Protein AF-A0A938H017-F1 (afdb_monomer)

pLDDT: mean 84.35, std 8.73, range [51.75, 94.75]

Structure (mmCIF, N/CA/C/O backbone):
data_AF-A0A938H017-F1
#
_entry.id   AF-A0A938H017-F1
#
loop_
_atom_site.group_PDB
_atom_site.id
_atom_site.type_symbol
_atom_site.label_atom_id
_atom_site.label_alt_id
_atom_site.label_comp_id
_atom_site.label_asym_id
_atom_site.label_entity_id
_atom_site.label_seq_id
_atom_site.pdbx_PDB_ins_code
_atom_site.Cartn_x
_atom_site.Cartn_y
_atom_site.Cartn_z
_atom_site.occupancy
_atom_site.B_iso_or_equiv
_atom_site.auth_seq_id
_atom_site.auth_comp_id
_atom_site.auth_asym_id
_atom_site.auth_atom_id
_atom_site.pdbx_PDB_model_num
ATOM 1 N N . PRO A 1 1 ? 27.126 16.428 -21.044 1.00 63.72 1 PRO A N 1
ATOM 2 C CA . PRO A 1 1 ? 25.720 16.793 -20.772 1.00 63.72 1 PRO A CA 1
ATOM 3 C C . PRO A 1 1 ? 25.574 18.298 -20.511 1.00 63.72 1 PRO A C 1
ATOM 5 O O . PRO A 1 1 ? 26.243 18.840 -19.631 1.00 63.72 1 PRO A O 1
ATOM 8 N N . THR A 1 2 ? 24.755 18.976 -21.312 1.00 86.12 2 THR A N 1
ATOM 9 C CA . THR A 1 2 ? 24.422 20.394 -21.089 1.00 86.12 2 THR A CA 1
ATOM 10 C C . THR A 1 2 ? 23.449 20.538 -19.906 1.00 86.12 2 THR A C 1
ATOM 12 O O . THR A 1 2 ? 22.691 19.618 -19.603 1.00 86.12 2 THR A O 1
ATOM 15 N N . PHE A 1 3 ? 23.451 21.684 -19.212 1.00 82.56 3 PHE A N 1
ATOM 16 C CA . PHE A 1 3 ? 22.559 21.943 -18.061 1.00 82.56 3 PHE A CA 1
ATOM 17 C C . PHE A 1 3 ? 21.063 21.745 -18.396 1.00 82.56 3 PHE A C 1
ATOM 19 O O . PHE A 1 3 ? 20.267 21.275 -17.576 1.00 82.56 3 PHE A O 1
ATOM 26 N N . TRP A 1 4 ? 20.677 22.061 -19.634 1.00 87.12 4 TRP A N 1
ATOM 27 C CA . TRP A 1 4 ? 19.317 21.867 -20.130 1.00 87.12 4 TRP A CA 1
ATOM 28 C C . TRP A 1 4 ? 18.974 20.382 -20.305 1.00 87.12 4 TRP A C 1
ATOM 30 O O . TRP A 1 4 ? 17.926 19.945 -19.833 1.00 87.12 4 TRP A O 1
ATOM 40 N N . GLU A 1 5 ? 19.876 19.575 -20.872 1.00 83.12 5 GLU A N 1
ATOM 41 C CA . GLU A 1 5 ? 19.695 18.117 -20.984 1.00 83.12 5 GLU A CA 1
ATOM 42 C C . GLU A 1 5 ? 19.515 17.457 -19.617 1.00 83.12 5 GLU A C 1
ATOM 44 O O . GLU A 1 5 ? 18.614 16.638 -19.439 1.00 83.12 5 GLU A O 1
ATOM 49 N N . THR A 1 6 ? 20.325 17.837 -18.624 1.00 85.75 6 THR A N 1
ATOM 50 C CA . THR A 1 6 ? 20.194 17.279 -17.271 1.00 85.75 6 THR A CA 1
ATOM 51 C C . THR A 1 6 ? 18.856 17.641 -16.641 1.00 85.75 6 THR A C 1
ATOM 53 O O . THR A 1 6 ? 18.246 16.802 -15.986 1.00 85.75 6 THR A O 1
ATOM 56 N N . THR A 1 7 ? 18.357 18.854 -16.880 1.00 87.81 7 THR A N 1
ATOM 57 C CA . THR A 1 7 ? 17.052 19.293 -16.370 1.00 87.81 7 THR A CA 1
ATOM 58 C C . THR A 1 7 ? 15.905 18.509 -17.012 1.00 87.81 7 THR A C 1
ATOM 60 O O . THR A 1 7 ? 14.997 18.063 -16.309 1.00 87.81 7 THR A O 1
ATOM 63 N N . HIS A 1 8 ? 15.963 18.260 -18.324 1.00 89.25 8 HIS A N 1
ATOM 64 C CA . HIS A 1 8 ? 14.980 17.420 -19.012 1.00 89.25 8 HIS A CA 1
ATOM 65 C C . HIS A 1 8 ? 15.000 15.970 -18.510 1.00 89.25 8 HIS A C 1
ATOM 67 O O . HIS A 1 8 ? 13.936 15.403 -18.260 1.00 89.25 8 HIS A O 1
ATOM 73 N N . LEU A 1 9 ? 16.187 15.395 -18.295 1.00 87.50 9 LEU A N 1
ATOM 74 C CA . LEU A 1 9 ? 16.338 14.051 -17.728 1.00 87.50 9 LEU A CA 1
ATOM 75 C C . LEU A 1 9 ? 15.754 13.976 -16.314 1.00 87.50 9 LEU A C 1
ATOM 77 O O . LEU A 1 9 ? 14.967 13.079 -16.016 1.00 87.50 9 LEU A O 1
ATOM 81 N N . LEU A 1 10 ? 16.088 14.940 -15.452 1.00 89.25 10 LEU A N 1
ATOM 82 C CA . LEU A 1 10 ? 15.548 15.019 -14.094 1.00 89.25 10 LEU A CA 1
ATOM 83 C C . LEU A 1 10 ? 14.021 15.111 -14.112 1.00 89.25 10 LEU A C 1
ATOM 85 O O . LEU A 1 10 ? 13.357 14.410 -13.350 1.00 89.25 10 LEU A O 1
ATOM 89 N N . MET A 1 11 ? 13.453 15.928 -14.999 1.00 91.69 11 MET A N 1
ATOM 90 C CA . MET A 1 11 ? 12.004 16.056 -15.140 1.00 91.69 11 MET A CA 1
ATOM 91 C C . MET A 1 11 ? 11.355 14.729 -15.552 1.00 91.69 11 MET A C 1
ATOM 93 O O . MET A 1 11 ? 10.377 14.320 -14.932 1.00 91.69 11 MET A O 1
ATOM 97 N N . GLN A 1 12 ? 11.914 14.023 -16.540 1.00 90.81 12 GLN A N 1
ATOM 98 C CA . GLN A 1 12 ? 11.402 12.725 -16.996 1.00 90.81 12 GLN A CA 1
ATOM 99 C C . GLN A 1 12 ? 11.423 11.670 -15.886 1.00 90.81 12 GLN A C 1
ATOM 101 O O . GLN A 1 12 ? 10.422 10.985 -15.681 1.00 90.81 12 GLN A O 1
ATOM 106 N N . TRP A 1 13 ? 12.522 11.568 -15.134 1.00 90.12 13 TRP A N 1
ATOM 107 C CA . TRP A 1 13 ? 12.627 10.620 -14.023 1.00 90.12 13 TRP A CA 1
ATOM 108 C C . TRP A 1 13 ? 11.668 10.951 -12.879 1.00 90.12 13 TRP A C 1
ATOM 110 O O . TRP A 1 13 ? 11.026 10.046 -12.355 1.00 90.12 13 TRP A O 1
ATOM 120 N N . ASN A 1 14 ? 11.501 12.229 -12.523 1.00 91.38 14 ASN A N 1
ATOM 121 C CA . ASN A 1 14 ? 10.516 12.632 -11.513 1.00 91.38 14 ASN A CA 1
ATOM 122 C C . ASN A 1 14 ? 9.086 12.313 -11.959 1.00 91.38 14 ASN A C 1
ATOM 124 O O . ASN A 1 14 ? 8.296 11.805 -11.165 1.00 91.38 14 ASN A O 1
ATOM 128 N N . LEU A 1 15 ? 8.763 12.556 -13.232 1.00 90.50 15 LEU A N 1
ATOM 129 C CA . LEU A 1 15 ? 7.455 12.214 -13.782 1.00 90.50 15 LEU A CA 1
ATOM 130 C C . LEU A 1 15 ? 7.226 10.698 -13.744 1.00 90.50 15 LEU A C 1
ATOM 132 O O . LEU A 1 15 ? 6.180 10.251 -13.283 1.00 90.50 15 LEU A O 1
ATOM 136 N N . ALA A 1 16 ? 8.217 9.912 -14.174 1.00 87.38 16 ALA A N 1
ATOM 137 C CA . ALA A 1 16 ? 8.165 8.454 -14.149 1.00 87.38 16 ALA A CA 1
ATOM 138 C C . ALA A 1 16 ? 7.993 7.916 -12.721 1.00 87.38 16 ALA A C 1
ATOM 140 O O . ALA A 1 16 ? 7.146 7.056 -12.497 1.00 87.38 16 ALA A O 1
ATOM 141 N N . MET A 1 17 ? 8.729 8.463 -11.749 1.00 85.19 17 MET A N 1
ATOM 142 C CA . MET A 1 17 ? 8.587 8.123 -10.330 1.00 85.19 17 MET A CA 1
ATOM 143 C C . MET A 1 17 ? 7.197 8.486 -9.800 1.00 85.19 17 MET A C 1
ATOM 145 O O . MET A 1 17 ? 6.584 7.677 -9.109 1.00 85.19 17 MET A O 1
ATOM 149 N N . GLY A 1 18 ? 6.663 9.658 -10.157 1.00 85.75 18 GLY A N 1
ATOM 150 C CA . GLY A 1 18 ? 5.314 10.080 -9.771 1.00 85.75 18 GLY A CA 1
ATOM 151 C C . GLY A 1 18 ? 4.221 9.177 -10.348 1.00 85.75 18 GLY A C 1
ATOM 152 O O . GLY A 1 18 ? 3.336 8.731 -9.621 1.00 85.75 18 GLY A O 1
ATOM 153 N N . LEU A 1 19 ? 4.314 8.843 -11.638 1.00 86.19 19 LEU A N 1
ATOM 154 C CA . LEU A 1 19 ? 3.422 7.892 -12.309 1.00 86.19 19 LEU A CA 1
ATOM 155 C C . LEU A 1 19 ? 3.517 6.496 -11.691 1.00 86.19 19 LEU A C 1
ATOM 157 O O . LEU A 1 19 ? 2.490 5.862 -11.450 1.00 86.19 19 LEU A O 1
ATOM 161 N N . PHE A 1 20 ? 4.730 6.035 -11.384 1.00 83.81 20 PHE A N 1
ATOM 162 C CA . PHE A 1 20 ? 4.934 4.768 -10.694 1.00 83.81 20 PHE A CA 1
ATOM 163 C C . PHE A 1 20 ? 4.302 4.804 -9.299 1.00 83.81 20 PHE A C 1
ATOM 165 O O . PHE A 1 20 ? 3.600 3.874 -8.931 1.00 83.81 20 PHE A O 1
ATOM 172 N N . ASN A 1 21 ? 4.423 5.902 -8.551 1.00 85.50 21 ASN A N 1
ATOM 173 C CA . ASN A 1 21 ? 3.788 6.020 -7.238 1.00 85.50 21 ASN A CA 1
ATOM 174 C C . ASN A 1 21 ? 2.255 6.012 -7.289 1.00 85.50 21 ASN A C 1
ATOM 176 O O . ASN A 1 21 ? 1.628 5.675 -6.291 1.00 85.50 21 ASN A O 1
ATOM 180 N N . LEU A 1 22 ? 1.643 6.349 -8.425 1.00 81.94 22 LEU A N 1
ATOM 181 C CA . LEU A 1 22 ? 0.192 6.307 -8.620 1.00 81.94 22 LEU A CA 1
ATOM 182 C C . LEU A 1 22 ? -0.333 4.935 -9.064 1.00 81.94 22 LEU A C 1
ATOM 184 O O . LEU A 1 22 ? -1.552 4.742 -9.094 1.00 81.94 22 LEU A O 1
ATOM 188 N N . LEU A 1 23 ? 0.537 3.969 -9.377 1.00 83.12 23 LEU A N 1
ATOM 189 C CA . LEU A 1 23 ? 0.086 2.617 -9.698 1.00 83.12 23 LEU A CA 1
ATOM 190 C C . LEU A 1 23 ? -0.650 2.004 -8.488 1.00 83.12 23 LEU A C 1
ATOM 192 O O . LEU A 1 23 ? -0.195 2.137 -7.348 1.00 83.12 23 LEU A O 1
ATOM 196 N N . PRO A 1 24 ? -1.776 1.303 -8.711 1.00 76.00 24 PRO A N 1
ATOM 197 C CA . PRO A 1 24 ? -2.608 0.756 -7.645 1.00 76.00 24 PRO A CA 1
ATOM 198 C C . PRO A 1 24 ? -2.011 -0.524 -7.033 1.00 76.00 24 PRO A C 1
ATOM 200 O O . PRO A 1 24 ? -2.600 -1.601 -7.105 1.00 76.00 24 PRO A O 1
ATOM 203 N N . ALA A 1 25 ? -0.841 -0.404 -6.408 1.00 79.25 25 ALA A N 1
ATOM 204 C CA . ALA A 1 25 ? -0.178 -1.455 -5.646 1.00 79.25 25 ALA A CA 1
ATOM 205 C C . ALA A 1 25 ? 0.314 -0.909 -4.298 1.00 79.25 25 ALA A C 1
ATOM 207 O O . ALA A 1 25 ? 0.814 0.207 -4.219 1.00 79.25 25 ALA A O 1
ATOM 208 N N . PHE A 1 26 ? 0.184 -1.689 -3.221 1.00 75.31 26 PHE A N 1
ATOM 209 C CA . PHE A 1 26 ? 0.907 -1.388 -1.979 1.00 75.31 26 PHE A CA 1
ATOM 210 C C . PHE A 1 26 ? 2.396 -1.695 -2.192 1.00 75.31 26 PHE A C 1
ATOM 212 O O . PHE A 1 26 ? 2.693 -2.686 -2.859 1.00 75.31 26 PHE A O 1
ATOM 219 N N . PRO A 1 27 ? 3.334 -0.905 -1.643 1.00 65.12 27 PRO A N 1
ATOM 220 C CA . PRO A 1 27 ? 3.180 0.201 -0.685 1.00 65.12 27 PRO A CA 1
ATOM 221 C C . PRO A 1 27 ? 2.983 1.593 -1.319 1.00 65.12 27 PRO A C 1
ATOM 223 O O . PRO A 1 27 ? 2.975 2.584 -0.591 1.00 65.12 27 PRO A O 1
ATOM 226 N N . MET A 1 28 ? 2.868 1.684 -2.645 1.00 80.44 28 MET A N 1
ATOM 227 C CA . MET A 1 28 ? 2.813 2.960 -3.357 1.00 80.44 28 MET A CA 1
ATOM 228 C C . MET A 1 28 ? 1.546 3.753 -3.017 1.00 80.44 28 MET A C 1
ATOM 230 O O . MET A 1 28 ? 0.506 3.196 -2.638 1.00 80.44 28 MET A O 1
ATOM 234 N N . ASP A 1 29 ? 1.626 5.074 -3.167 1.00 80.88 29 ASP A N 1
ATOM 235 C CA . ASP A 1 29 ? 0.525 5.984 -2.840 1.00 80.88 29 ASP A CA 1
ATOM 236 C C . ASP A 1 29 ? -0.756 5.657 -3.628 1.00 80.88 29 ASP A C 1
ATOM 238 O O . ASP A 1 29 ? -1.857 5.765 -3.090 1.00 80.88 29 ASP A O 1
ATOM 242 N N . GLY A 1 30 ? -0.638 5.129 -4.847 1.00 81.81 30 GLY A N 1
ATOM 243 C CA . GLY A 1 30 ? -1.745 4.645 -5.668 1.00 81.81 30 GLY A CA 1
ATOM 244 C C . GLY A 1 30 ? -2.554 3.525 -5.012 1.00 81.81 30 GLY A C 1
ATOM 245 O O . GLY A 1 30 ? -3.780 3.505 -5.128 1.00 81.81 30 GLY A O 1
ATOM 246 N N . GLY A 1 31 ? -1.922 2.633 -4.242 1.00 84.62 31 GLY A N 1
ATOM 247 C CA . GLY A 1 31 ? -2.627 1.619 -3.448 1.00 84.62 31 GLY A CA 1
ATOM 248 C C . GLY A 1 31 ? -3.455 2.232 -2.311 1.00 84.62 31 GLY A C 1
ATOM 249 O O . GLY A 1 31 ? -4.575 1.790 -2.032 1.00 84.62 31 GLY A O 1
ATOM 250 N N . ARG A 1 32 ? -2.945 3.302 -1.689 1.00 87.00 32 ARG A N 1
ATOM 251 C CA . ARG A 1 32 ? -3.651 4.058 -0.639 1.00 87.00 32 ARG A CA 1
ATOM 252 C C . ARG A 1 32 ? -4.816 4.856 -1.214 1.00 87.00 32 ARG A C 1
ATOM 254 O O . ARG A 1 32 ? -5.889 4.857 -0.611 1.00 87.00 32 ARG A O 1
ATOM 261 N N . ILE A 1 33 ? -4.622 5.468 -2.383 1.00 87.38 33 ILE A N 1
ATOM 262 C CA . ILE A 1 33 ? -5.664 6.177 -3.134 1.00 87.38 33 ILE A CA 1
ATOM 263 C C . ILE A 1 33 ? -6.765 5.197 -3.541 1.00 87.38 33 ILE A C 1
ATOM 265 O O . ILE A 1 33 ? -7.934 5.449 -3.257 1.00 87.38 33 ILE A O 1
ATOM 269 N N . LEU A 1 34 ? -6.410 4.043 -4.119 1.00 86.50 34 LEU A N 1
ATOM 270 C CA . LEU A 1 34 ? -7.387 3.021 -4.490 1.00 86.50 34 LEU A CA 1
ATOM 271 C C . LEU A 1 34 ? -8.190 2.560 -3.267 1.00 86.50 34 LEU A C 1
ATOM 273 O O . LEU A 1 34 ? -9.417 2.506 -3.321 1.00 86.50 34 LEU A O 1
ATOM 277 N N . ARG A 1 35 ? -7.524 2.287 -2.139 1.00 88.00 35 ARG A N 1
ATOM 278 C CA . ARG A 1 35 ? -8.203 1.943 -0.882 1.00 88.00 35 ARG A CA 1
ATOM 279 C C . ARG A 1 35 ? -9.161 3.045 -0.431 1.00 88.00 35 ARG A C 1
ATOM 281 O O . ARG A 1 35 ? -10.279 2.725 -0.042 1.00 88.00 35 ARG A O 1
ATOM 288 N N . ALA A 1 36 ? -8.743 4.309 -0.470 1.00 87.56 36 ALA A N 1
ATOM 289 C CA . ALA A 1 36 ? -9.580 5.437 -0.067 1.00 87.56 36 ALA A CA 1
ATOM 290 C C . ALA A 1 36 ? -10.826 5.560 -0.956 1.00 87.56 36 ALA A C 1
ATOM 292 O O . ALA A 1 36 ? -11.929 5.707 -0.439 1.00 87.56 36 ALA A O 1
ATOM 293 N N . LEU A 1 37 ? -10.672 5.403 -2.274 1.00 88.62 37 LEU A N 1
ATOM 294 C CA . LEU A 1 37 ? -11.788 5.401 -3.222 1.00 88.62 37 LEU A CA 1
ATOM 295 C C . LEU A 1 37 ? -12.750 4.235 -2.970 1.00 88.62 37 LEU A C 1
ATOM 297 O O . LEU A 1 37 ? -13.966 4.425 -2.963 1.00 88.62 37 LEU A O 1
ATOM 301 N N . LEU A 1 38 ? -12.228 3.033 -2.713 1.00 88.19 38 LEU A N 1
ATOM 302 C CA . LEU A 1 38 ? -13.059 1.874 -2.382 1.00 88.19 38 LEU A CA 1
ATOM 303 C C . LEU A 1 38 ? -13.765 2.041 -1.031 1.00 88.19 38 LEU A C 1
ATOM 305 O O . LEU A 1 38 ? -14.913 1.620 -0.894 1.00 88.19 38 LEU A O 1
ATOM 309 N N . ALA A 1 39 ? -13.124 2.681 -0.052 1.00 90.12 39 ALA A N 1
ATOM 310 C CA . ALA A 1 39 ? -13.696 2.937 1.268 1.00 90.12 39 ALA A CA 1
ATOM 311 C C . ALA A 1 39 ? -14.895 3.904 1.236 1.00 90.12 39 ALA A C 1
ATOM 313 O O . ALA A 1 39 ? -15.674 3.931 2.183 1.00 90.12 39 ALA A O 1
ATOM 314 N N . LEU A 1 40 ? -15.103 4.645 0.138 1.00 89.75 40 LEU A N 1
ATOM 315 C CA . LEU A 1 40 ? -16.314 5.455 -0.060 1.00 89.75 40 LEU A CA 1
ATOM 316 C C . LEU A 1 40 ? -17.575 4.601 -0.266 1.00 89.75 40 LEU A C 1
ATOM 318 O O . LEU A 1 40 ? -18.688 5.082 -0.065 1.00 89.75 40 LEU A O 1
ATOM 322 N N . ARG A 1 41 ? -17.423 3.351 -0.720 1.00 88.56 41 ARG A N 1
ATOM 323 C CA . ARG A 1 41 ? -18.536 2.446 -1.067 1.00 88.56 41 ARG A CA 1
ATOM 324 C C . ARG A 1 41 ? -18.521 1.134 -0.283 1.00 88.56 41 ARG A C 1
ATOM 326 O O . ARG A 1 41 ? -19.528 0.432 -0.253 1.00 88.56 41 ARG A O 1
ATOM 333 N N . LEU A 1 42 ? -17.388 0.772 0.309 1.00 89.25 42 LEU A N 1
ATOM 334 C CA . LEU A 1 42 ? -17.157 -0.490 1.009 1.00 89.25 42 LEU A CA 1
ATOM 335 C C . LEU A 1 42 ? -16.687 -0.219 2.436 1.00 89.25 42 LEU A C 1
ATOM 337 O O . LEU A 1 42 ? -16.105 0.823 2.724 1.00 89.25 42 LEU A O 1
ATOM 341 N N . SER A 1 43 ? -16.860 -1.200 3.326 1.00 88.56 43 SER A N 1
ATOM 342 C CA . SER A 1 43 ? -16.201 -1.137 4.629 1.00 88.56 43 SER A CA 1
ATOM 343 C C . SER A 1 43 ? -14.684 -1.079 4.452 1.00 88.56 43 SER A C 1
ATOM 345 O O . SER A 1 43 ? -14.130 -1.719 3.554 1.00 88.56 43 SER A O 1
ATOM 347 N N . TYR A 1 44 ? -14.009 -0.338 5.331 1.00 82.69 44 TYR A N 1
ATOM 348 C CA . TYR A 1 44 ? -12.563 -0.119 5.268 1.00 82.69 44 TYR A CA 1
ATOM 349 C C . TYR A 1 44 ? -11.769 -1.432 5.135 1.00 82.69 44 TYR A C 1
ATOM 351 O O . TYR A 1 44 ? -10.907 -1.548 4.271 1.00 82.69 44 TYR A O 1
ATOM 359 N N . LEU A 1 45 ? -12.162 -2.474 5.878 1.00 82.69 45 LEU A N 1
ATOM 360 C CA . LEU A 1 45 ? -11.590 -3.825 5.783 1.00 82.69 45 LEU A CA 1
ATOM 361 C C . LEU A 1 45 ? -11.686 -4.426 4.372 1.00 82.69 45 LEU A C 1
ATOM 363 O O . LEU A 1 45 ? -10.714 -4.979 3.852 1.00 82.69 45 LEU A O 1
ATOM 367 N N . ARG A 1 46 ? -12.860 -4.320 3.735 1.00 86.12 46 ARG A N 1
ATOM 368 C CA . ARG A 1 46 ? -13.070 -4.824 2.370 1.00 86.12 46 ARG A CA 1
ATOM 369 C C . ARG A 1 46 ? -12.305 -3.972 1.363 1.00 86.12 46 ARG A C 1
ATOM 371 O O . ARG A 1 46 ? -11.725 -4.529 0.438 1.00 86.12 46 ARG A O 1
ATOM 378 N N . ALA A 1 47 ? -12.255 -2.657 1.559 1.00 86.75 47 ALA A N 1
ATOM 379 C CA . ALA A 1 47 ? -11.483 -1.752 0.716 1.00 86.75 47 ALA A CA 1
ATOM 380 C C . ALA A 1 47 ? -9.979 -2.068 0.763 1.00 86.75 47 ALA A C 1
ATOM 382 O O . ALA A 1 47 ? -9.351 -2.179 -0.288 1.00 86.75 47 ALA A O 1
ATOM 383 N N . THR A 1 48 ? -9.411 -2.293 1.952 1.00 86.56 48 THR A N 1
ATOM 384 C CA . THR A 1 48 ? -8.005 -2.693 2.129 1.00 86.56 48 THR A CA 1
ATOM 385 C C . THR A 1 48 ? -7.721 -4.042 1.470 1.00 86.56 48 THR A C 1
ATOM 387 O O . THR A 1 48 ? -6.717 -4.182 0.772 1.00 86.56 48 THR A O 1
ATOM 390 N N . PHE A 1 49 ? -8.616 -5.023 1.636 1.00 87.88 49 PHE A N 1
ATOM 391 C CA . PHE A 1 49 ? -8.490 -6.335 0.997 1.00 87.88 49 PHE A CA 1
ATOM 392 C C . PHE A 1 49 ? -8.476 -6.235 -0.533 1.00 87.88 49 PHE A C 1
ATOM 394 O O . PHE A 1 49 ? -7.585 -6.786 -1.181 1.00 87.88 49 PHE A O 1
ATOM 401 N N . TRP A 1 50 ? -9.435 -5.513 -1.115 1.00 88.75 50 TRP A N 1
ATOM 402 C CA . TRP A 1 50 ? -9.531 -5.357 -2.565 1.00 88.75 50 TRP A CA 1
ATOM 403 C C . TRP A 1 50 ? -8.373 -4.539 -3.132 1.00 88.75 50 TRP A C 1
ATOM 405 O O . TRP A 1 50 ? -7.778 -4.960 -4.118 1.00 88.75 50 TRP A O 1
ATOM 415 N N . ALA A 1 51 ? -7.979 -3.443 -2.481 1.00 87.69 51 ALA A N 1
ATOM 416 C CA . ALA A 1 51 ? -6.823 -2.654 -2.901 1.00 87.69 51 ALA A CA 1
ATOM 417 C C . ALA A 1 51 ? -5.526 -3.485 -2.892 1.00 87.69 51 ALA A C 1
ATOM 419 O O . ALA A 1 51 ? -4.760 -3.453 -3.855 1.00 87.69 51 ALA A O 1
ATOM 420 N N . ALA A 1 52 ? -5.304 -4.292 -1.848 1.00 87.31 52 ALA A N 1
ATOM 421 C CA . ALA A 1 52 ? -4.150 -5.187 -1.779 1.00 87.31 52 ALA A CA 1
ATOM 422 C C . ALA A 1 52 ? -4.213 -6.314 -2.817 1.00 87.31 52 ALA A C 1
ATOM 424 O O . AL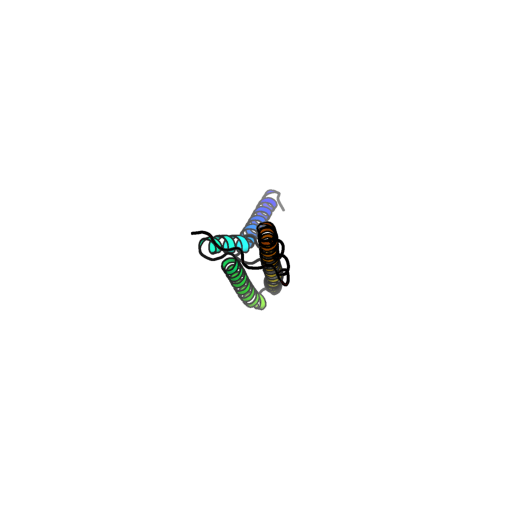A A 1 52 ? -3.188 -6.678 -3.389 1.00 87.31 52 ALA A O 1
ATOM 425 N N . THR A 1 53 ? -5.399 -6.861 -3.079 1.00 89.31 53 THR A N 1
ATOM 426 C CA . THR A 1 53 ? -5.583 -7.937 -4.062 1.00 89.31 53 THR A CA 1
ATOM 427 C C . THR A 1 53 ? -5.324 -7.441 -5.480 1.00 89.31 53 THR A C 1
ATOM 429 O O . THR A 1 53 ? -4.558 -8.069 -6.209 1.00 89.31 53 THR A O 1
ATOM 432 N N . THR A 1 54 ? -5.877 -6.286 -5.853 1.00 89.56 54 THR A N 1
ATOM 433 C CA . THR A 1 54 ? -5.635 -5.664 -7.162 1.00 89.56 54 THR A CA 1
ATOM 434 C C . THR A 1 54 ? -4.148 -5.393 -7.375 1.00 89.56 54 THR A C 1
ATOM 436 O O . THR A 1 54 ? -3.603 -5.777 -8.408 1.00 89.56 54 THR A O 1
ATOM 439 N N . GLY A 1 55 ? -3.462 -4.834 -6.372 1.00 88.25 55 GLY A N 1
ATOM 440 C CA . GLY A 1 55 ? -2.019 -4.596 -6.438 1.00 88.25 55 GLY A CA 1
ATOM 441 C C . GLY A 1 55 ? -1.198 -5.865 -6.647 1.00 88.25 55 GLY A C 1
ATOM 442 O O . GLY A 1 55 ? -0.297 -5.888 -7.483 1.00 88.25 55 GLY A O 1
ATOM 443 N N . LYS A 1 56 ? -1.540 -6.947 -5.940 1.00 89.12 56 LYS A N 1
ATOM 444 C CA . LYS A 1 56 ? -0.880 -8.253 -6.090 1.00 89.12 56 LYS A CA 1
ATOM 445 C C . LYS A 1 56 ? -1.074 -8.847 -7.477 1.00 89.12 56 LYS A C 1
ATOM 447 O O . LYS A 1 56 ? -0.110 -9.341 -8.052 1.00 89.12 56 LYS A O 1
ATOM 452 N N . ILE A 1 57 ? -2.293 -8.782 -8.014 1.00 92.69 57 ILE A N 1
ATOM 453 C CA . ILE A 1 57 ? -2.600 -9.275 -9.362 1.00 92.69 57 ILE A CA 1
ATOM 454 C C . ILE A 1 57 ? -1.794 -8.491 -10.399 1.00 92.69 57 ILE A C 1
ATOM 456 O O . ILE A 1 57 ? -1.147 -9.096 -11.249 1.00 92.69 57 ILE A O 1
ATOM 460 N N . LEU A 1 58 ? -1.764 -7.160 -10.295 1.00 91.25 58 LEU A N 1
ATOM 461 C CA . LEU A 1 58 ? -0.986 -6.319 -11.205 1.00 91.25 58 LEU A CA 1
ATOM 462 C C . LEU A 1 58 ? 0.513 -6.608 -11.126 1.00 91.25 58 LEU A C 1
ATOM 464 O O . LEU A 1 58 ? 1.155 -6.735 -12.165 1.00 91.25 58 LEU A O 1
ATOM 468 N N . CYS A 1 59 ? 1.064 -6.774 -9.921 1.00 92.06 59 CYS A N 1
ATOM 469 C CA . CYS A 1 59 ? 2.471 -7.139 -9.759 1.00 92.06 59 CYS A CA 1
A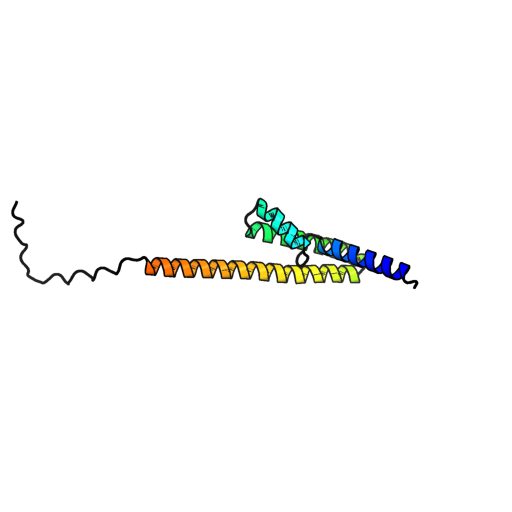TOM 470 C C . CYS A 1 59 ? 2.764 -8.538 -10.311 1.00 92.06 59 CYS A C 1
ATOM 472 O O . CYS A 1 59 ? 3.794 -8.728 -10.947 1.00 92.06 59 CYS A O 1
ATOM 474 N N . ALA A 1 60 ? 1.868 -9.510 -10.124 1.00 93.06 60 ALA A N 1
ATOM 475 C CA . ALA A 1 60 ? 2.037 -10.859 -10.660 1.00 93.06 60 ALA A CA 1
ATOM 476 C C . ALA A 1 60 ? 2.014 -10.871 -12.197 1.00 93.06 60 ALA A C 1
ATOM 478 O O . ALA A 1 60 ? 2.885 -11.479 -12.818 1.00 93.06 60 ALA A O 1
ATOM 479 N N . ILE A 1 61 ? 1.065 -10.157 -12.811 1.00 93.81 61 ILE A N 1
ATOM 480 C CA . ILE A 1 61 ? 0.985 -10.004 -14.271 1.00 93.81 61 ILE A CA 1
ATOM 481 C C . ILE A 1 61 ? 2.227 -9.274 -14.793 1.00 93.81 61 ILE A C 1
ATOM 483 O O . ILE A 1 61 ? 2.862 -9.741 -15.736 1.00 93.81 61 ILE A O 1
ATOM 487 N N . GLY A 1 62 ? 2.608 -8.163 -14.157 1.00 91.62 62 GLY A N 1
ATOM 488 C CA . GLY A 1 62 ? 3.795 -7.390 -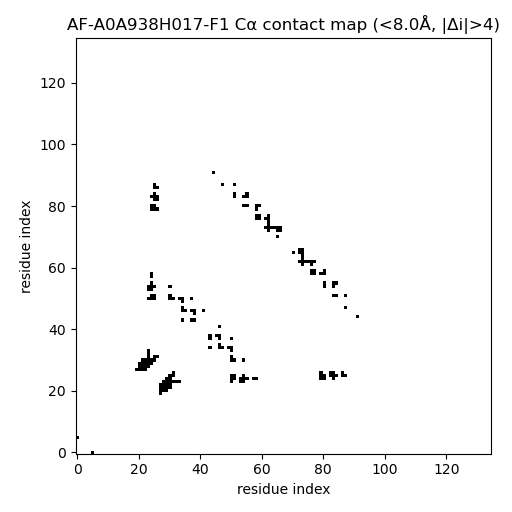14.520 1.00 91.62 62 GLY A CA 1
ATOM 489 C C . GLY A 1 62 ? 5.077 -8.216 -14.429 1.00 91.62 62 GLY A C 1
ATOM 490 O O . GLY A 1 62 ? 5.871 -8.213 -15.366 1.00 91.62 62 GLY A O 1
ATOM 491 N N . ALA A 1 63 ? 5.249 -8.987 -13.351 1.00 93.50 63 ALA A N 1
ATOM 492 C CA . ALA A 1 63 ? 6.378 -9.895 -13.180 1.00 93.50 63 ALA A CA 1
ATOM 493 C C . ALA A 1 63 ? 6.403 -10.986 -14.256 1.00 93.50 63 ALA A C 1
ATOM 495 O O . ALA A 1 63 ? 7.460 -11.239 -14.828 1.00 93.50 63 ALA A O 1
ATOM 496 N N . ALA A 1 64 ? 5.254 -11.599 -14.563 1.00 94.69 64 ALA A N 1
ATOM 497 C CA . ALA A 1 64 ? 5.154 -12.642 -15.581 1.00 94.69 64 ALA A CA 1
ATOM 498 C C . ALA A 1 64 ? 5.519 -12.116 -16.976 1.00 94.69 64 ALA A C 1
ATOM 500 O O . ALA A 1 64 ? 6.314 -12.739 -17.671 1.00 94.69 64 ALA A O 1
ATOM 501 N N . ILE A 1 65 ? 4.998 -10.949 -17.367 1.00 94.75 65 ILE A N 1
ATOM 502 C CA . ILE A 1 65 ? 5.324 -10.317 -18.655 1.00 94.75 65 ILE A CA 1
ATOM 503 C C . ILE A 1 65 ? 6.804 -9.916 -18.695 1.00 94.75 65 ILE A C 1
ATOM 505 O O . ILE A 1 65 ? 7.505 -10.190 -19.670 1.00 94.75 65 ILE A O 1
ATOM 509 N N . ALA A 1 66 ? 7.301 -9.289 -17.626 1.00 93.88 66 ALA A N 1
ATOM 510 C CA . ALA A 1 66 ? 8.675 -8.808 -17.562 1.00 93.88 66 ALA A CA 1
ATOM 511 C C . ALA A 1 66 ? 9.705 -9.946 -17.509 1.00 93.88 66 ALA A C 1
ATOM 513 O O . ALA A 1 66 ? 10.828 -9.750 -17.965 1.00 93.88 66 ALA A O 1
ATOM 514 N N . ALA A 1 67 ? 9.349 -11.132 -17.009 1.00 94.06 67 ALA A N 1
ATOM 515 C CA . ALA A 1 67 ? 10.277 -12.254 -16.861 1.00 94.06 67 ALA A CA 1
ATOM 516 C C . ALA A 1 67 ? 10.912 -12.698 -18.190 1.00 94.06 67 ALA A C 1
ATOM 518 O O . ALA A 1 67 ? 12.050 -13.162 -18.190 1.00 94.06 67 ALA A O 1
ATOM 519 N N . PHE A 1 68 ? 10.212 -12.519 -19.315 1.00 93.00 68 PH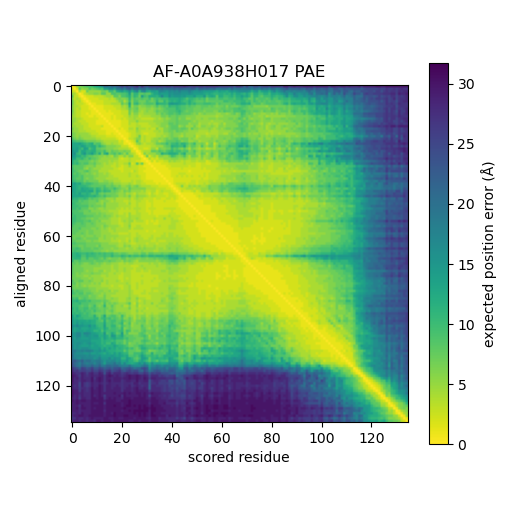E A N 1
ATOM 520 C CA . PHE A 1 68 ? 10.687 -12.954 -20.632 1.00 93.00 68 PHE A CA 1
ATOM 521 C C . PHE A 1 68 ? 11.653 -11.971 -21.303 1.00 93.00 68 PHE A C 1
ATOM 523 O O . PHE A 1 68 ? 12.512 -12.392 -22.073 1.00 93.00 68 PHE A O 1
ATOM 530 N N . HIS A 1 69 ? 11.522 -10.672 -21.025 1.00 91.31 69 HIS A N 1
ATOM 531 C CA . HIS A 1 69 ? 12.253 -9.625 -21.754 1.00 91.31 69 HIS A CA 1
ATOM 532 C C . HIS A 1 69 ? 13.137 -8.751 -20.855 1.00 91.31 69 HIS A C 1
ATOM 534 O O . HIS A 1 69 ? 14.160 -8.236 -21.303 1.00 91.31 69 HIS A O 1
ATOM 540 N N . HIS A 1 70 ? 12.775 -8.591 -19.580 1.00 94.38 70 HIS A N 1
ATOM 541 C CA . HIS A 1 70 ? 13.392 -7.646 -18.651 1.00 94.38 70 HIS A CA 1
ATOM 542 C C . HIS A 1 70 ? 13.465 -8.232 -17.227 1.00 94.38 70 HIS A C 1
ATOM 544 O O . HIS A 1 70 ? 12.659 -7.873 -16.363 1.00 94.38 70 HIS A O 1
ATOM 550 N N . PRO A 1 71 ? 14.457 -9.093 -16.924 1.00 91.25 71 PRO A N 1
ATOM 551 C CA . PRO A 1 71 ? 14.529 -9.800 -15.641 1.00 91.25 71 PRO A CA 1
ATOM 552 C C . PRO A 1 71 ? 14.663 -8.859 -14.435 1.00 91.25 71 PRO A C 1
ATOM 554 O O . PRO A 1 71 ? 14.109 -9.136 -13.375 1.00 91.25 71 PRO A O 1
ATOM 557 N N . LEU A 1 72 ? 15.327 -7.708 -14.595 1.00 93.50 72 LEU A N 1
ATOM 558 C CA . LEU A 1 72 ? 15.403 -6.682 -13.546 1.00 93.50 72 LEU A CA 1
ATOM 559 C C . LEU A 1 72 ? 14.035 -6.055 -13.245 1.00 93.50 72 LEU A C 1
ATOM 561 O O . LEU A 1 72 ? 13.705 -5.815 -12.086 1.00 93.50 72 LEU A O 1
ATOM 565 N N . LEU A 1 73 ? 13.218 -5.825 -14.276 1.00 90.06 73 LEU A N 1
ATOM 566 C CA . LEU A 1 73 ? 11.862 -5.308 -14.103 1.00 90.06 73 LEU A CA 1
ATOM 567 C C . LEU A 1 73 ? 10.956 -6.363 -13.450 1.00 90.06 73 LEU A C 1
ATOM 569 O O . LEU A 1 73 ? 10.148 -6.030 -12.586 1.00 90.06 73 LEU A O 1
ATOM 573 N N . ALA A 1 74 ? 11.135 -7.641 -13.794 1.00 93.06 74 ALA A N 1
ATOM 574 C CA . ALA A 1 74 ? 10.444 -8.737 -13.121 1.00 93.06 74 ALA A CA 1
ATOM 575 C C . ALA A 1 74 ? 10.815 -8.807 -11.632 1.00 93.06 74 ALA A C 1
ATOM 577 O O . ALA A 1 74 ? 9.930 -8.898 -10.781 1.00 93.06 74 ALA A O 1
ATOM 578 N N . ALA A 1 75 ? 12.106 -8.685 -11.306 1.00 94.00 75 ALA A N 1
ATOM 579 C CA . ALA A 1 75 ? 12.580 -8.624 -9.926 1.00 94.00 75 ALA A CA 1
ATOM 580 C C . ALA A 1 75 ? 11.977 -7.433 -9.162 1.00 94.00 75 ALA A C 1
ATOM 582 O O . ALA A 1 75 ? 11.579 -7.597 -8.010 1.00 94.00 75 ALA A O 1
ATOM 583 N N . LEU A 1 76 ? 11.833 -6.267 -9.806 1.00 91.56 76 LEU A N 1
ATOM 584 C CA . LEU A 1 76 ? 11.153 -5.109 -9.221 1.00 91.56 76 LEU A CA 1
ATOM 585 C C . LEU A 1 76 ? 9.686 -5.420 -8.892 1.00 91.56 76 LEU A C 1
ATOM 587 O O . LEU A 1 76 ? 9.252 -5.159 -7.773 1.00 91.56 76 LEU A O 1
ATOM 591 N N . PHE A 1 77 ? 8.925 -6.005 -9.820 1.00 92.25 77 PHE A N 1
ATOM 592 C CA . PHE A 1 77 ? 7.528 -6.376 -9.561 1.00 92.25 77 PHE A CA 1
ATOM 593 C C . PHE A 1 77 ? 7.391 -7.405 -8.436 1.00 92.25 77 PHE A C 1
ATOM 595 O O . PHE A 1 77 ? 6.500 -7.282 -7.595 1.00 92.25 77 PHE A O 1
ATOM 602 N N . ILE A 1 78 ? 8.289 -8.391 -8.383 1.00 92.69 78 ILE A N 1
ATOM 603 C CA . ILE A 1 78 ? 8.339 -9.377 -7.297 1.00 92.69 78 ILE A CA 1
ATOM 604 C C . ILE A 1 78 ? 8.643 -8.681 -5.966 1.00 92.69 78 ILE A C 1
ATOM 606 O O . ILE A 1 78 ? 7.957 -8.916 -4.973 1.00 92.69 78 ILE A O 1
ATOM 610 N N . PHE A 1 79 ? 9.630 -7.787 -5.936 1.00 91.88 79 PHE A N 1
ATOM 611 C CA . PHE A 1 79 ? 9.966 -7.016 -4.743 1.00 91.88 79 PHE A CA 1
ATOM 612 C C . PHE A 1 79 ? 8.773 -6.181 -4.253 1.00 91.88 79 PHE A C 1
ATOM 614 O O . PHE A 1 79 ? 8.400 -6.275 -3.083 1.00 91.88 79 PHE A O 1
ATOM 621 N N . VAL A 1 80 ? 8.121 -5.431 -5.147 1.00 90.12 80 VAL A N 1
ATOM 622 C CA . VAL A 1 80 ? 6.927 -4.631 -4.826 1.00 90.12 80 VAL A CA 1
ATOM 623 C C . VAL A 1 80 ? 5.796 -5.516 -4.301 1.00 90.12 80 VAL A C 1
ATOM 625 O O . VAL A 1 80 ? 5.166 -5.159 -3.309 1.00 90.12 80 VAL A O 1
ATOM 628 N N . PHE A 1 81 ? 5.581 -6.699 -4.885 1.00 90.88 81 PHE A N 1
ATOM 629 C CA . PHE A 1 81 ? 4.599 -7.667 -4.392 1.00 90.88 81 PHE A CA 1
ATOM 630 C C . PHE A 1 81 ? 4.854 -8.046 -2.925 1.00 90.88 81 PHE A C 1
ATOM 6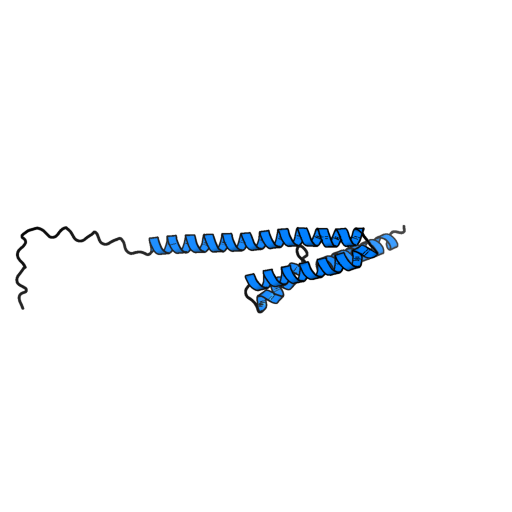32 O O . PHE A 1 81 ? 3.933 -8.008 -2.105 1.00 90.88 81 PHE A O 1
ATOM 639 N N . PHE A 1 82 ? 6.099 -8.386 -2.573 1.00 91.19 82 PHE A N 1
ATOM 640 C CA . PHE A 1 82 ? 6.455 -8.771 -1.204 1.00 91.19 82 PHE A CA 1
ATOM 641 C C . PHE A 1 82 ? 6.329 -7.606 -0.222 1.00 91.19 82 PHE A C 1
ATOM 643 O O . PHE A 1 82 ? 5.752 -7.774 0.853 1.00 91.19 82 PHE A O 1
ATOM 650 N N . VAL A 1 83 ? 6.818 -6.420 -0.585 1.00 90.56 83 VAL A N 1
ATOM 651 C CA . VAL A 1 83 ? 6.693 -5.230 0.269 1.00 90.56 83 VAL A CA 1
ATOM 652 C C . VAL A 1 83 ? 5.221 -4.850 0.457 1.00 90.56 83 VAL A C 1
ATOM 654 O O . VAL A 1 83 ? 4.798 -4.549 1.573 1.00 90.56 83 VAL A O 1
ATOM 657 N N . GLY A 1 84 ? 4.414 -4.939 -0.599 1.00 87.44 84 GLY A N 1
ATOM 658 C CA . GLY A 1 84 ? 2.974 -4.711 -0.535 1.00 87.44 84 GLY A CA 1
ATOM 659 C C . GLY A 1 84 ? 2.246 -5.693 0.382 1.00 87.44 84 GLY A C 1
ATOM 660 O O . GLY A 1 84 ? 1.353 -5.291 1.128 1.00 87.44 84 GLY A O 1
ATOM 661 N N . GLU A 1 85 ? 2.644 -6.968 0.383 1.00 88.31 85 GLU A N 1
ATOM 662 C CA . GLU A 1 85 ? 2.121 -7.977 1.312 1.00 88.31 85 GLU A CA 1
ATOM 663 C C . GLU A 1 85 ? 2.470 -7.648 2.770 1.00 88.31 85 GLU A C 1
ATOM 665 O O . GLU A 1 85 ? 1.614 -7.771 3.652 1.00 88.31 85 GLU A O 1
ATOM 670 N N . LEU A 1 86 ? 3.704 -7.206 3.034 1.00 90.06 86 LEU A N 1
ATOM 671 C CA . LEU A 1 86 ? 4.134 -6.792 4.371 1.00 90.06 86 LEU A CA 1
ATOM 672 C C . LEU A 1 86 ? 3.324 -5.590 4.870 1.00 90.06 86 LEU A C 1
ATOM 674 O O . LEU A 1 86 ? 2.806 -5.628 5.988 1.00 90.06 86 LEU A O 1
ATOM 678 N N . GLU A 1 87 ? 3.143 -4.573 4.028 1.00 86.56 87 GLU A N 1
ATOM 679 C CA . GLU A 1 87 ? 2.360 -3.379 4.360 1.00 86.56 87 GLU A CA 1
ATOM 680 C C . GLU A 1 87 ? 0.881 -3.721 4.592 1.00 86.56 87 GLU A C 1
ATOM 682 O O . GLU A 1 87 ? 0.282 -3.274 5.571 1.00 86.56 87 GLU A O 1
ATOM 687 N N . TYR A 1 88 ? 0.291 -4.581 3.753 1.00 86.38 88 TYR A N 1
ATOM 688 C CA . TYR A 1 88 ? -1.081 -5.064 3.939 1.00 86.38 88 TYR A CA 1
ATOM 689 C C . TYR A 1 88 ? -1.258 -5.772 5.290 1.00 86.38 88 TYR A C 1
ATOM 691 O O . TYR A 1 88 ? -2.217 -5.508 6.021 1.00 86.38 88 TYR A O 1
ATOM 699 N N . ARG A 1 89 ? -0.320 -6.654 5.655 1.00 87.88 89 ARG A N 1
ATOM 700 C CA . ARG A 1 89 ? -0.339 -7.356 6.947 1.00 87.88 89 ARG A CA 1
ATOM 701 C C . ARG A 1 89 ? -0.170 -6.396 8.118 1.00 87.88 89 ARG A C 1
ATOM 703 O O . ARG A 1 89 ? -0.853 -6.564 9.127 1.00 87.88 89 ARG A O 1
ATOM 710 N N . ALA A 1 90 ? 0.709 -5.406 7.991 1.00 88.06 90 ALA A N 1
ATOM 711 C CA . ALA A 1 90 ? 0.912 -4.382 9.008 1.00 88.06 90 ALA A CA 1
ATOM 712 C C . ALA A 1 90 ? -0.350 -3.528 9.200 1.00 88.06 90 ALA A C 1
ATOM 714 O O . ALA A 1 90 ? -0.787 -3.333 10.333 1.00 88.06 90 ALA A O 1
ATOM 715 N N . ALA A 1 91 ? -0.981 -3.089 8.107 1.00 84.44 91 ALA A N 1
ATOM 716 C CA . ALA A 1 91 ? -2.238 -2.348 8.144 1.00 84.44 91 ALA A CA 1
ATOM 717 C C . ALA A 1 91 ? -3.349 -3.159 8.830 1.00 84.44 91 ALA A C 1
ATOM 719 O O . ALA A 1 91 ? -3.997 -2.664 9.749 1.00 84.44 91 ALA A O 1
ATOM 720 N N . ARG A 1 92 ? -3.500 -4.437 8.462 1.00 84.88 92 ARG A N 1
ATOM 721 C CA . ARG A 1 92 ? -4.498 -5.332 9.061 1.00 84.88 92 ARG A CA 1
ATOM 722 C C . ARG A 1 92 ? -4.255 -5.595 10.552 1.00 84.88 92 ARG A C 1
ATOM 724 O O . ARG A 1 92 ? -5.216 -5.731 11.300 1.00 84.88 92 ARG A O 1
ATOM 731 N N . ARG A 1 93 ? -2.996 -5.679 10.997 1.00 86.19 93 ARG A N 1
ATOM 732 C CA . ARG A 1 93 ? -2.656 -5.836 12.425 1.00 86.19 93 ARG A CA 1
ATOM 733 C C . ARG A 1 93 ? -3.067 -4.614 13.238 1.00 86.19 93 ARG A C 1
ATOM 735 O O . ARG A 1 93 ? -3.769 -4.775 14.226 1.00 86.19 93 ARG A O 1
ATOM 742 N N . ARG A 1 94 ? -2.727 -3.410 12.764 1.00 84.88 94 ARG A N 1
ATOM 743 C CA . ARG A 1 94 ? -3.095 -2.150 13.434 1.00 84.88 94 ARG A CA 1
ATOM 744 C C . ARG A 1 94 ? -4.606 -2.032 13.642 1.00 84.88 94 ARG A C 1
ATOM 746 O O . ARG A 1 94 ? -5.048 -1.623 14.707 1.00 84.88 94 ARG A O 1
ATOM 753 N N . GLU A 1 95 ? -5.392 -2.448 12.650 1.00 82.12 95 GLU A N 1
ATOM 754 C CA . GLU A 1 95 ? -6.855 -2.458 12.752 1.00 82.12 95 GLU A CA 1
ATOM 755 C C . GLU A 1 95 ? -7.373 -3.433 13.824 1.00 82.12 95 GLU A C 1
ATOM 757 O O . GLU A 1 95 ? -8.302 -3.103 14.563 1.00 82.12 95 GLU A O 1
ATOM 762 N N . LEU A 1 96 ? -6.785 -4.632 13.921 1.00 85.19 96 LEU A N 1
ATOM 763 C CA . LEU A 1 96 ? -7.152 -5.618 14.943 1.00 85.19 96 LEU A CA 1
ATOM 764 C C . LEU A 1 96 ? -6.800 -5.129 16.350 1.00 85.19 96 LEU A C 1
ATOM 766 O O . LEU A 1 96 ? -7.613 -5.280 17.262 1.00 85.19 96 LEU A O 1
ATOM 770 N N . ASP A 1 97 ? -5.630 -4.516 16.511 1.00 86.50 97 ASP A N 1
ATOM 771 C CA . ASP A 1 97 ? -5.170 -3.975 17.790 1.00 86.50 97 ASP A CA 1
ATOM 772 C C . ASP A 1 97 ? -6.093 -2.841 18.266 1.00 86.50 97 ASP A C 1
ATOM 774 O O . ASP A 1 97 ? -6.516 -2.809 19.424 1.00 86.50 97 ASP A O 1
ATOM 778 N N . GLU A 1 98 ? -6.502 -1.954 17.356 1.00 85.44 98 GLU A N 1
ATOM 779 C CA . GLU A 1 98 ? -7.437 -0.867 17.655 1.00 85.44 98 GLU A CA 1
ATOM 780 C C . GLU A 1 98 ? -8.850 -1.380 17.977 1.00 85.44 98 GLU A C 1
ATOM 782 O O . GLU A 1 98 ? -9.538 -0.847 18.852 1.00 85.44 98 GLU A O 1
ATOM 787 N N . ALA A 1 99 ? -9.312 -2.430 17.294 1.00 85.44 99 ALA A N 1
ATOM 788 C CA . ALA A 1 99 ? -10.571 -3.090 17.632 1.00 85.44 99 ALA A CA 1
ATOM 789 C C . ALA A 1 99 ? -10.509 -3.757 19.018 1.00 85.44 99 ALA A C 1
ATOM 791 O O . ALA A 1 99 ? -11.462 -3.655 19.792 1.00 85.44 99 ALA A O 1
ATOM 792 N N . HIS A 1 100 ? -9.383 -4.394 19.351 1.00 87.06 100 HIS A N 1
ATOM 793 C CA . HIS A 1 100 ? -9.165 -5.019 20.652 1.00 87.06 100 HIS A CA 1
ATOM 794 C C . HIS A 1 100 ? -9.175 -3.982 21.778 1.00 87.06 100 HIS A C 1
ATOM 796 O O . HIS A 1 100 ? -9.905 -4.147 22.755 1.00 87.06 100 HIS A O 1
ATOM 802 N N . PHE A 1 101 ? -8.438 -2.880 21.618 1.00 85.75 101 PHE A N 1
ATOM 803 C CA . PHE A 1 101 ? -8.391 -1.806 22.607 1.00 85.75 101 PHE A CA 1
ATOM 804 C C . PHE A 1 101 ? -9.769 -1.174 22.836 1.00 85.75 101 PHE A C 1
ATOM 806 O O . PHE A 1 101 ? -10.188 -1.014 23.981 1.00 85.75 101 PHE A O 1
ATOM 813 N N . ARG A 1 102 ? -10.524 -0.903 21.760 1.00 86.06 102 ARG A N 1
ATOM 814 C CA . ARG A 1 102 ? -11.906 -0.402 21.862 1.00 86.06 102 ARG A CA 1
ATOM 815 C C . ARG A 1 102 ? -12.822 -1.361 22.622 1.00 86.06 102 ARG A C 1
ATOM 817 O O . ARG A 1 102 ? -13.623 -0.915 23.438 1.00 86.06 102 ARG A O 1
ATOM 824 N N . ALA A 1 103 ? -12.690 -2.668 22.394 1.00 88.81 103 ALA A N 1
ATOM 825 C CA . ALA A 1 103 ? -13.467 -3.672 23.118 1.00 88.81 103 ALA A CA 1
ATOM 826 C C . ALA A 1 103 ? -13.088 -3.750 24.607 1.00 88.81 103 ALA A C 1
ATOM 828 O O . ALA A 1 103 ? -13.958 -3.964 25.451 1.00 88.81 103 ALA A O 1
ATOM 829 N N . VAL A 1 104 ? -11.804 -3.581 24.941 1.00 88.06 104 VAL A N 1
ATOM 830 C CA . VAL A 1 104 ? -11.331 -3.527 26.333 1.00 88.06 104 VAL A CA 1
ATOM 831 C C . VAL A 1 104 ? -11.850 -2.271 27.032 1.00 88.06 104 VAL A C 1
ATOM 833 O O . VAL A 1 104 ? -12.422 -2.390 28.111 1.00 88.06 104 VAL A O 1
ATOM 836 N N . ALA A 1 105 ? -11.730 -1.097 26.409 1.00 89.19 105 ALA A N 1
ATOM 837 C CA . ALA A 1 105 ? -12.236 0.161 26.959 1.00 89.19 105 ALA A CA 1
ATOM 838 C C . ALA A 1 105 ? -13.747 0.089 27.243 1.00 89.19 105 ALA A C 1
ATOM 840 O O . ALA A 1 105 ? -14.172 0.339 28.366 1.00 89.19 105 ALA A O 1
ATOM 841 N N . ALA A 1 106 ? -14.538 -0.397 26.279 1.00 88.81 106 ALA A N 1
ATOM 842 C CA . ALA A 1 106 ? -15.981 -0.566 26.451 1.00 88.81 106 ALA A CA 1
ATOM 843 C C . ALA A 1 106 ? -16.347 -1.512 27.611 1.00 88.81 106 ALA A C 1
ATOM 845 O O . ALA A 1 106 ? -17.358 -1.311 28.281 1.00 88.81 106 ALA A O 1
ATOM 846 N N . ARG A 1 107 ? -15.530 -2.544 27.873 1.00 85.81 107 ARG A N 1
ATOM 847 C CA . ARG A 1 107 ? -15.717 -3.418 29.040 1.00 85.81 107 ARG A CA 1
ATOM 848 C C . ARG A 1 107 ? -15.455 -2.677 30.345 1.00 85.81 107 ARG A C 1
ATOM 850 O O . ARG A 1 107 ? -16.248 -2.826 31.266 1.00 85.81 107 ARG A O 1
ATOM 857 N N . LEU A 1 108 ? -14.372 -1.904 30.428 1.00 89.00 108 LEU A N 1
ATOM 858 C CA . LEU A 1 108 ? -14.038 -1.127 31.627 1.00 89.00 108 LEU A CA 1
ATOM 859 C C . LEU A 1 108 ? -15.131 -0.100 31.948 1.00 89.00 108 LEU A C 1
ATOM 861 O O . LEU A 1 108 ? -15.564 -0.021 33.097 1.00 89.00 108 LEU A O 1
ATOM 865 N N . ASP A 1 109 ? -15.641 0.597 30.933 1.00 87.81 109 ASP A N 1
ATOM 866 C CA . ASP A 1 109 ? -16.750 1.544 31.085 1.00 87.81 109 ASP A CA 1
ATOM 867 C C . ASP A 1 109 ? -18.029 0.844 31.568 1.00 87.81 109 ASP A C 1
ATOM 869 O O . ASP A 1 109 ? -18.711 1.336 32.465 1.00 87.81 109 ASP A O 1
ATOM 873 N N . ALA A 1 110 ? -18.335 -0.344 31.032 1.00 84.75 110 ALA A N 1
ATOM 874 C CA . ALA A 1 110 ? -19.485 -1.136 31.465 1.00 84.75 110 ALA A CA 1
ATOM 875 C C . ALA A 1 110 ? -19.365 -1.614 32.924 1.00 84.75 110 ALA A C 1
ATOM 877 O O . ALA A 1 110 ? -20.365 -1.629 33.642 1.00 84.75 110 ALA A O 1
ATOM 878 N N . PHE A 1 111 ? -18.159 -1.970 33.382 1.00 77.94 111 PHE A N 1
ATOM 879 C CA . PHE A 1 111 ? -17.903 -2.275 34.794 1.00 77.94 111 PHE A CA 1
ATOM 880 C C . PHE A 1 111 ? -18.082 -1.042 35.685 1.00 77.94 111 PHE A C 1
ATOM 882 O O . PHE A 1 111 ? -18.672 -1.156 36.755 1.00 77.94 111 PHE A O 1
ATOM 889 N N . ALA A 1 112 ? -17.607 0.128 35.249 1.00 81.50 112 ALA A N 1
ATOM 890 C CA . ALA A 1 112 ? -17.744 1.376 35.998 1.00 81.50 112 ALA A CA 1
ATOM 891 C C . ALA A 1 112 ? -19.201 1.872 36.076 1.00 81.50 112 ALA A C 1
ATOM 893 O O . ALA A 1 112 ? -19.594 2.471 37.074 1.00 81.50 112 ALA A O 1
ATOM 894 N N . ALA A 1 113 ? -20.005 1.611 35.041 1.00 79.00 113 ALA A N 1
ATOM 895 C CA . ALA A 1 113 ? -21.420 1.977 34.980 1.00 79.00 113 ALA A CA 1
ATOM 896 C C . ALA A 1 113 ? -22.350 1.009 35.738 1.00 79.00 113 ALA A C 1
ATOM 898 O O . ALA A 1 113 ? -23.535 1.309 35.903 1.00 79.00 113 ALA A O 1
ATOM 899 N N . ALA A 1 114 ? -21.850 -0.147 36.190 1.00 74.25 114 ALA A N 1
ATOM 900 C CA . ALA A 1 114 ? -22.635 -1.067 37.001 1.00 74.25 114 ALA A CA 1
ATOM 901 C C . ALA A 1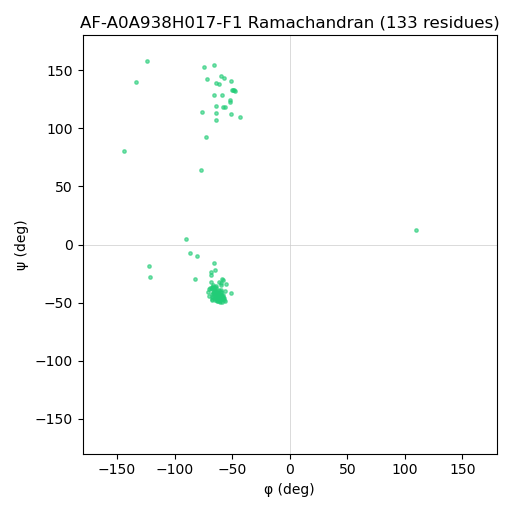 114 ? -22.955 -0.413 38.363 1.00 74.25 114 ALA A C 1
ATOM 903 O O . ALA A 1 114 ? -22.036 0.069 39.031 1.00 74.25 114 ALA A O 1
ATOM 904 N N . PRO A 1 115 ? -24.230 -0.379 38.805 1.00 72.38 115 PRO A N 1
ATOM 905 C CA . PRO A 1 115 ? -24.566 0.148 40.123 1.00 72.38 115 PRO A CA 1
ATOM 906 C C . PRO A 1 115 ? -23.778 -0.621 41.194 1.00 72.38 115 PRO A C 1
ATOM 908 O O . PRO A 1 115 ? -23.587 -1.833 41.034 1.00 72.38 115 PRO A O 1
ATOM 911 N N . PRO A 1 116 ? -23.313 0.047 42.272 1.00 73.12 116 PRO A N 1
ATOM 912 C CA . PRO A 1 116 ? -22.598 -0.634 43.342 1.00 73.12 116 PRO A CA 1
ATOM 913 C C . PRO A 1 116 ? -23.456 -1.812 43.787 1.00 73.12 116 PRO A C 1
ATOM 915 O O . PRO A 1 116 ? -24.631 -1.612 44.100 1.00 73.12 116 PRO A O 1
ATOM 918 N N . MET A 1 117 ? -22.891 -3.025 43.718 1.00 70.44 117 MET A N 1
ATOM 919 C CA . MET A 1 117 ? -23.566 -4.262 44.108 1.00 70.44 117 MET A CA 1
ATOM 920 C C . MET A 1 117 ? -24.304 -3.985 45.410 1.00 70.44 117 MET A C 1
ATOM 922 O O . MET A 1 117 ? -23.657 -3.735 46.431 1.00 70.44 117 MET A O 1
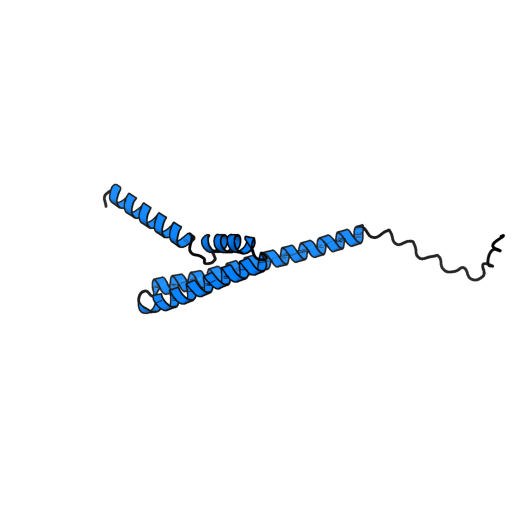ATOM 926 N N . ALA A 1 118 ? -25.641 -3.948 45.356 1.00 68.56 118 ALA A N 1
ATOM 927 C CA . ALA A 1 118 ? -26.433 -3.807 46.561 1.00 68.56 118 ALA A CA 1
ATOM 928 C C . ALA A 1 118 ? -25.926 -4.903 47.503 1.00 68.56 118 ALA A C 1
ATOM 930 O O . ALA A 1 118 ? -25.830 -6.054 47.054 1.00 68.56 118 ALA A O 1
ATOM 931 N N . PRO A 1 119 ? -25.489 -4.553 48.729 1.00 79.50 119 PRO A N 1
ATOM 932 C CA . PRO A 1 119 ? -24.917 -5.534 49.631 1.00 79.50 119 PRO A CA 1
ATOM 933 C C . PRO A 1 119 ? -25.876 -6.722 49.679 1.00 79.50 119 PRO A C 1
ATOM 935 O O . PRO A 1 119 ? -27.092 -6.492 49.738 1.00 79.50 119 PRO A O 1
ATOM 938 N N . PRO A 1 120 ? -25.364 -7.964 49.549 1.00 78.44 120 PRO A N 1
ATOM 939 C CA . PRO A 1 120 ? -26.218 -9.138 49.532 1.00 78.44 120 PRO A CA 1
ATOM 940 C C . PRO A 1 120 ? -27.184 -9.024 50.711 1.00 78.44 120 PRO A C 1
ATOM 942 O O . PRO A 1 120 ? -26.739 -8.634 51.800 1.00 78.44 120 PRO A O 1
ATOM 945 N N . PRO A 1 121 ? -28.492 -9.261 50.491 1.00 77.75 121 PRO A N 1
ATOM 946 C CA . PRO A 1 121 ? -29.479 -9.095 51.542 1.00 77.75 121 PRO A CA 1
ATOM 947 C C . PRO A 1 121 ? -28.978 -9.859 52.769 1.00 77.75 121 PRO A C 1
ATOM 949 O O . PRO A 1 121 ? -28.480 -10.981 52.608 1.00 77.75 121 PRO A O 1
ATOM 952 N N . PRO A 1 122 ? -29.020 -9.243 53.965 1.00 81.00 122 PRO A N 1
ATOM 953 C CA . PRO A 1 122 ? -28.516 -9.885 55.166 1.00 81.00 122 PRO A CA 1
ATOM 954 C C . PRO A 1 122 ? -29.137 -11.285 55.274 1.00 81.00 122 PRO A C 1
ATOM 956 O O . PRO A 1 122 ? -30.312 -11.442 54.915 1.00 81.00 122 PRO A O 1
ATOM 959 N N . PRO A 1 123 ? -28.368 -12.303 55.710 1.00 80.56 123 PRO A N 1
ATOM 960 C CA . PRO A 1 123 ? -28.887 -13.655 55.867 1.00 80.56 123 PRO A CA 1
ATOM 961 C C . PRO A 1 123 ? -30.213 -13.588 56.620 1.00 80.56 123 PRO A C 1
ATOM 963 O O . PRO A 1 123 ? -30.298 -12.876 57.621 1.00 80.56 123 PRO A O 1
ATOM 966 N N . ALA A 1 124 ? -31.242 -14.277 56.122 1.00 71.94 124 ALA A N 1
ATOM 967 C CA . ALA A 1 124 ? -32.539 -14.310 56.783 1.00 71.94 124 ALA A CA 1
ATOM 968 C C . ALA A 1 124 ? -32.325 -14.694 58.255 1.00 71.94 124 ALA A C 1
ATOM 970 O O . ALA A 1 124 ? -31.869 -15.803 58.536 1.00 71.94 124 ALA A O 1
ATOM 971 N N . GLU A 1 125 ? -32.585 -13.757 59.174 1.00 71.00 125 GLU A N 1
ATOM 972 C CA . GLU A 1 125 ? -32.459 -14.002 60.609 1.00 71.00 125 GLU A CA 1
ATOM 973 C C . GLU A 1 125 ? -33.346 -15.205 60.959 1.00 71.00 125 GLU A C 1
ATOM 975 O O . GLU A 1 125 ? -34.567 -15.137 60.756 1.00 71.00 125 GLU A O 1
ATOM 980 N N . PRO A 1 126 ? -32.776 -16.318 61.458 1.00 67.75 126 PRO A N 1
ATOM 981 C CA . PRO A 1 126 ? -33.571 -17.464 61.859 1.00 67.75 126 PRO A CA 1
ATOM 982 C C . PRO A 1 126 ? -34.462 -17.038 63.031 1.00 67.75 126 PRO A C 1
ATOM 984 O O . PRO A 1 126 ? -33.977 -16.822 64.137 1.00 67.75 126 PRO A O 1
ATOM 987 N N . GLY A 1 127 ? -35.767 -16.888 62.784 1.00 66.94 127 GLY A N 1
ATOM 988 C CA . GLY A 1 127 ? -36.763 -16.693 63.842 1.00 66.94 127 GLY A CA 1
ATOM 989 C C . GLY A 1 127 ? -37.409 -15.311 63.963 1.00 66.94 127 GLY A C 1
ATOM 990 O O . GLY A 1 127 ? -38.093 -15.084 64.959 1.00 66.94 127 GLY A O 1
ATOM 991 N N . ARG A 1 128 ? -37.273 -14.393 62.995 1.00 63.78 128 ARG A N 1
ATOM 992 C CA . ARG A 1 128 ? -38.045 -13.135 63.034 1.00 63.78 128 ARG A CA 1
ATOM 993 C C . ARG A 1 128 ? -39.506 -13.391 62.610 1.00 63.78 128 ARG A C 1
ATOM 995 O O . ARG A 1 128 ? -39.729 -13.748 61.453 1.00 63.78 128 ARG A O 1
ATOM 1002 N N . PRO A 1 129 ? -40.511 -13.236 63.495 1.00 64.00 129 PRO A N 1
ATOM 1003 C CA . PRO A 1 129 ? -41.909 -13.425 63.118 1.00 64.00 129 PRO A CA 1
ATOM 1004 C C . PRO A 1 129 ? -42.326 -12.378 62.078 1.00 64.00 129 PRO A C 1
ATOM 1006 O O . PRO A 1 129 ? -41.944 -11.209 62.167 1.00 64.00 129 PRO A O 1
ATOM 1009 N N . ALA A 1 130 ? -43.098 -12.810 61.077 1.00 63.53 130 ALA A N 1
ATOM 1010 C CA . ALA A 1 130 ? -43.631 -11.939 60.038 1.00 63.53 130 ALA A CA 1
ATOM 1011 C C . ALA A 1 130 ? -44.470 -10.822 60.680 1.00 63.53 130 ALA A C 1
ATOM 1013 O O . ALA A 1 130 ? -45.457 -11.091 61.363 1.00 63.53 130 ALA A O 1
ATOM 1014 N N . SER A 1 131 ? -44.050 -9.571 60.481 1.00 62.88 131 SER A N 1
ATOM 1015 C CA . SER A 1 131 ? -44.790 -8.398 60.952 1.00 62.88 131 SER A CA 1
ATOM 1016 C C . SER A 1 131 ? -46.199 -8.401 60.337 1.00 62.88 131 SER A C 1
ATOM 1018 O O . SER A 1 131 ? -46.299 -8.530 59.110 1.00 62.88 131 SER A O 1
ATOM 1020 N N . PRO A 1 132 ? -47.283 -8.267 61.127 1.00 62.25 132 PRO A N 1
ATOM 1021 C CA . PRO A 1 132 ? -48.631 -8.196 60.586 1.00 62.25 132 PRO A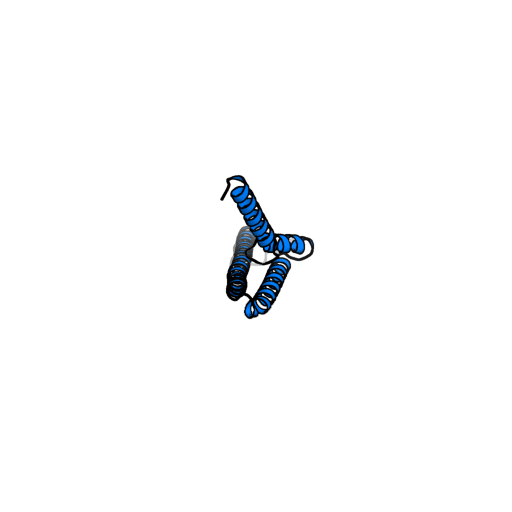 CA 1
ATOM 1022 C C . PRO A 1 132 ? -48.746 -6.939 59.731 1.00 62.25 132 PRO A C 1
ATOM 1024 O O . PRO A 1 132 ? -48.550 -5.813 60.191 1.00 62.25 132 PRO A O 1
ATOM 1027 N N . ARG A 1 133 ? -49.037 -7.141 58.450 1.00 63.34 133 ARG A N 1
ATOM 1028 C CA . ARG A 1 133 ? -49.315 -6.068 57.505 1.00 63.34 133 ARG A CA 1
ATOM 1029 C C . ARG A 1 133 ? -50.704 -5.524 57.850 1.00 63.34 133 ARG A C 1
ATOM 1031 O O . ARG A 1 133 ? -51.697 -6.088 57.413 1.00 63.34 133 ARG A O 1
ATOM 1038 N N . ASN A 1 134 ? -50.759 -4.491 58.689 1.00 51.75 134 ASN A N 1
ATOM 1039 C CA . ASN A 1 134 ? -52.003 -3.787 59.002 1.00 51.75 134 ASN A CA 1
ATOM 1040 C C . ASN A 1 134 ? -52.539 -3.120 57.727 1.00 51.75 134 ASN A C 1
ATOM 1042 O O . ASN A 1 134 ? -51.912 -2.197 57.200 1.00 51.75 134 ASN A O 1
ATOM 1046 N N . GLY A 1 135 ? -53.679 -3.613 57.254 1.00 55.06 135 GLY A N 1
ATOM 1047 C CA . GLY A 1 135 ? -54.531 -3.047 56.214 1.00 55.06 135 GLY A CA 1
ATOM 1048 C C . GLY A 1 135 ? -55.973 -3.377 56.551 1.00 55.06 135 GLY A C 1
ATOM 1049 O O . GLY A 1 135 ? -56.197 -4.522 57.005 1.00 55.06 135 GLY A O 1
#

Solvent-accessible surface area (backbone atoms only — not comparable to full-atom values): 7382 Å² total; per-residue (Å²): 134,54,76,66,57,53,50,54,52,53,50,51,52,54,49,51,53,52,55,56,33,53,40,51,23,34,77,31,58,14,15,55,50,47,19,54,62,37,38,75,83,37,59,61,71,58,11,49,51,51,25,49,50,51,13,43,52,50,23,50,52,48,20,61,62,22,54,80,81,34,58,70,58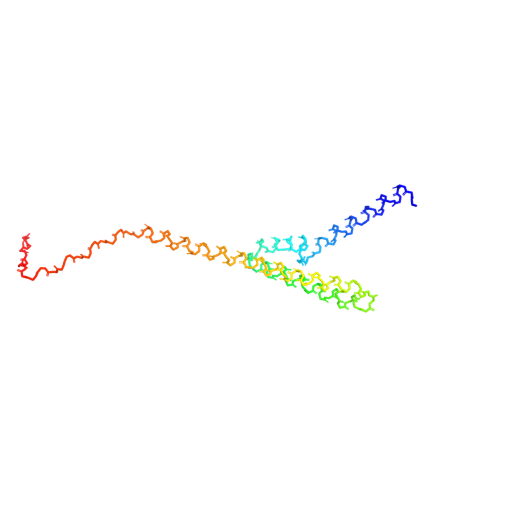,12,50,48,24,51,50,42,37,54,51,16,52,52,48,51,53,51,55,54,47,55,54,51,52,52,51,50,51,52,56,52,51,54,50,54,52,52,60,69,69,48,72,78,76,71,73,74,77,75,76,81,67,91,81,73,76,80,76,82,81,88,124

Radius of gyration: 31.05 Å; Cα contacts (8 Å, |Δi|>4): 101; chains: 1; bounding box: 80×39×86 Å

Foldseek 3Di:
DDPVVVVVVVVVVVVVVVVVLLPLFPPRVVLVVQLVVVVVPDPSVVSLVVSHVVNLVVLVVQLVVCVVPPNVSNVVSVVSNVNRVVVSVVVVVVVVVVVVVVVVVVVVVVVVPDDDPPPDPPPDDPPDDDDPPDD

Nearest PDB structures (foldseek):
  6h2f-assembly1_A  TM=5.552E-01  e=4.767E+00  Aeromonas hydrophila subsp. hydrophila AL09-71

Secondary structure (DSSP, 8-state):
--HHHHHHHHHHHHHHHHHHHTSS-TTSHHHHHHHHHHHTTS-HHHHHHHHHHHHHHHHHHHHHHHHHH-HHHHHHHHHHHHHHHHHHHHHHHHHHHHHHHHHHHHHHHHHHTSPP-PPPPPP--TT-PPPP---

Mean predicted aligned error: 11.28 Å

Sequence (135 aa):
PTFWETTHLLMQWNLAMGLFNLLPAFPMDGGRILRALLALRLSYLRATFWAATTGKILCAIGAAIAAFHHPLLAALFIFVFFVGELEYRAARRRELDEAHFRAVAARLDAFAAAPPMAPPPPPAEPGRPASPRNG